Protein AF-A0A2D8LLA2-F1 (afdb_monomer_lite)

pLDDT: mean 93.47, std 3.05, range [82.5, 96.5]

Radius of gyration: 11.03 Å; chains: 1; bounding box: 30×18×20 Å

Foldseek 3Di:
DDDDCPPPDFDKDWDWDDDPVDIDIDIDGGD

Sequence (31 aa):
KTIDISSLAAGVYIVQIESENASIVKRLIKE

Structure (mmCIF, N/CA/C/O backbone):
data_AF-A0A2D8LLA2-F1
#
_entry.id   AF-A0A2D8LLA2-F1
#
loop_
_atom_site.group_PDB
_atom_site.id
_atom_site.type_symbol
_atom_site.label_atom_id
_atom_site.label_alt_id
_atom_site.label_comp_id
_atom_site.label_asym_id
_atom_site.label_entity_id
_atom_site.label_seq_id
_atom_site.pdbx_PDB_ins_code
_atom_site.Cartn_x
_atom_site.Cartn_y
_atom_site.Cartn_z
_atom_site.occupancy
_atom_site.B_iso_or_equiv
_atom_site.auth_seq_id
_atom_site.auth_comp_id
_atom_site.auth_asym_id
_atom_site.auth_atom_id
_atom_site.pdbx_PDB_model_num
ATOM 1 N N . LYS A 1 1 ? -2.621 1.954 14.181 1.00 82.50 1 LYS A N 1
ATOM 2 C CA . LYS A 1 1 ? -2.431 0.671 13.461 1.00 82.50 1 LYS A CA 1
ATOM 3 C C . LYS A 1 1 ? -1.157 0.793 12.643 1.00 82.50 1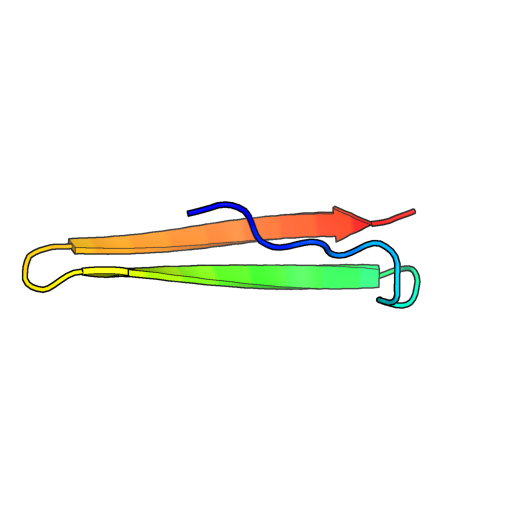 LYS 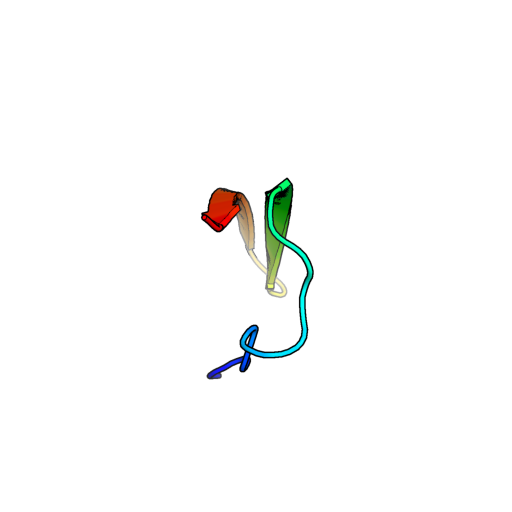A C 1
ATOM 5 O O . LYS A 1 1 ? -1.030 1.786 11.939 1.00 82.50 1 LYS A O 1
ATOM 10 N N . THR A 1 2 ? -0.228 -0.147 12.777 1.00 87.00 2 THR A N 1
ATOM 11 C CA . THR A 1 2 ? 1.030 -0.149 12.016 1.00 87.00 2 THR A CA 1
ATOM 12 C C . THR A 1 2 ? 0.882 -1.103 10.839 1.00 87.00 2 THR A C 1
ATOM 14 O O . THR A 1 2 ? 0.310 -2.180 11.003 1.00 87.00 2 THR A O 1
ATOM 17 N N . ILE A 1 3 ? 1.343 -0.691 9.661 1.00 88.88 3 ILE A N 1
ATOM 18 C CA . ILE A 1 3 ? 1.377 -1.515 8.451 1.00 88.88 3 ILE A CA 1
ATOM 19 C C . ILE A 1 3 ? 2.847 -1.667 8.079 1.00 88.88 3 ILE A C 1
ATOM 21 O O . ILE A 1 3 ? 3.535 -0.660 7.917 1.00 88.88 3 ILE A O 1
ATOM 25 N N . ASP A 1 4 ? 3.321 -2.906 7.988 1.00 92.12 4 ASP A N 1
ATOM 26 C CA . ASP A 1 4 ? 4.654 -3.189 7.466 1.00 92.12 4 ASP A CA 1
ATOM 27 C C . ASP A 1 4 ? 4.626 -3.141 5.932 1.00 92.12 4 ASP A C 1
ATOM 29 O O . ASP A 1 4 ? 3.745 -3.719 5.295 1.00 92.12 4 ASP A O 1
ATOM 33 N N . ILE A 1 5 ? 5.583 -2.418 5.359 1.00 91.62 5 ILE A N 1
ATOM 34 C CA . ILE A 1 5 ? 5.741 -2.183 3.918 1.00 91.62 5 ILE A CA 1
ATOM 35 C C . ILE A 1 5 ? 7.074 -2.725 3.388 1.00 91.62 5 ILE A C 1
ATOM 37 O O . ILE A 1 5 ? 7.450 -2.445 2.251 1.00 91.62 5 ILE A O 1
ATOM 41 N N . SER A 1 6 ? 7.792 -3.503 4.202 1.00 92.31 6 SER A N 1
ATOM 42 C CA . SER A 1 6 ? 9.099 -4.081 3.877 1.00 92.31 6 SER A CA 1
ATOM 43 C C . SER A 1 6 ? 9.096 -4.923 2.594 1.00 92.31 6 SER A C 1
ATOM 45 O O . SER A 1 6 ? 10.070 -4.893 1.844 1.00 92.31 6 SER A O 1
ATOM 47 N N . SER A 1 7 ? 7.993 -5.619 2.304 1.00 94.75 7 SER A N 1
ATOM 48 C CA . SER A 1 7 ? 7.832 -6.491 1.132 1.00 94.75 7 SER A CA 1
ATOM 49 C C . SER A 1 7 ? 7.459 -5.764 -0.164 1.00 94.75 7 SER A C 1
ATOM 51 O O . SER A 1 7 ? 7.460 -6.379 -1.231 1.00 94.75 7 SER A O 1
ATOM 53 N N . LEU A 1 8 ? 7.126 -4.471 -0.100 1.00 94.12 8 LEU A N 1
ATOM 54 C CA . LEU A 1 8 ? 6.773 -3.693 -1.282 1.00 94.12 8 LEU A CA 1
ATOM 55 C C . LEU A 1 8 ? 8.023 -3.349 -2.101 1.00 94.12 8 LEU A C 1
ATOM 57 O O . LEU A 1 8 ? 9.072 -2.987 -1.559 1.00 94.12 8 LEU A O 1
ATOM 61 N N . ALA A 1 9 ? 7.897 -3.412 -3.427 1.00 96.44 9 ALA A N 1
ATOM 62 C CA . ALA A 1 9 ? 8.952 -2.985 -4.340 1.00 96.44 9 ALA A CA 1
ATOM 63 C C . ALA A 1 9 ? 9.248 -1.483 -4.183 1.00 96.44 9 ALA A C 1
ATOM 65 O O . ALA A 1 9 ? 8.397 -0.713 -3.724 1.00 96.44 9 ALA A O 1
ATOM 66 N N . ALA A 1 10 ? 10.445 -1.056 -4.584 1.00 96.50 10 ALA A N 1
ATOM 67 C CA . ALA A 1 10 ? 10.760 0.365 -4.689 1.00 96.50 10 ALA A CA 1
ATOM 68 C C . ALA A 1 10 ? 9.767 1.057 -5.637 1.00 96.50 10 ALA A C 1
ATOM 70 O O . ALA A 1 10 ? 9.388 0.505 -6.673 1.00 96.50 10 ALA A O 1
ATOM 71 N N . GLY A 1 11 ? 9.310 2.249 -5.267 1.00 96.19 11 GLY A N 1
ATOM 72 C CA . GLY A 1 11 ? 8.313 2.975 -6.038 1.00 96.19 11 GLY A CA 1
ATOM 73 C C . GLY A 1 11 ? 7.542 4.022 -5.247 1.00 96.19 11 GLY A C 1
ATOM 74 O O . GLY A 1 11 ? 7.797 4.295 -4.071 1.00 96.19 11 GLY A O 1
ATOM 75 N N . VAL A 1 12 ? 6.571 4.625 -5.931 1.00 96.44 12 VAL A N 1
ATOM 76 C CA . VAL A 1 12 ? 5.678 5.638 -5.367 1.00 96.44 12 VAL A CA 1
ATOM 77 C C . VAL A 1 12 ? 4.323 5.006 -5.084 1.00 96.44 12 VAL A C 1
ATOM 79 O O . VAL A 1 12 ? 3.689 4.451 -5.977 1.00 96.44 12 VAL A O 1
ATOM 82 N N . TYR A 1 13 ? 3.863 5.150 -3.846 1.00 95.81 13 TYR A N 1
ATOM 83 C CA . TYR A 1 13 ? 2.586 4.632 -3.376 1.00 95.81 13 TYR A CA 1
ATOM 84 C C . TYR A 1 13 ? 1.692 5.779 -2.917 1.00 95.81 13 TYR A C 1
ATOM 86 O O . TYR A 1 13 ? 2.152 6.759 -2.322 1.00 95.81 13 TYR A O 1
ATOM 94 N N . ILE A 1 14 ? 0.395 5.643 -3.169 1.00 95.38 14 ILE A N 1
ATOM 95 C CA . ILE A 1 14 ? -0.622 6.509 -2.580 1.00 95.38 14 ILE A CA 1
ATOM 96 C C . ILE A 1 14 ? -1.229 5.762 -1.400 1.00 95.38 14 ILE A C 1
ATOM 98 O O . ILE A 1 14 ? -1.773 4.673 -1.553 1.00 95.38 14 ILE A O 1
ATOM 102 N N . VAL A 1 15 ? -1.102 6.348 -0.216 1.00 94.62 15 VAL A N 1
ATOM 103 C CA . VAL A 1 15 ? -1.667 5.828 1.024 1.00 94.62 15 VAL A CA 1
ATOM 104 C C . VAL A 1 15 ? -2.918 6.631 1.332 1.00 94.62 15 VAL A C 1
ATOM 106 O O . VAL A 1 15 ? -2.849 7.843 1.543 1.00 94.62 15 VAL A O 1
ATOM 109 N N . GLN A 1 16 ? -4.052 5.944 1.365 1.00 93.81 16 GLN A N 1
ATOM 110 C CA . GLN A 1 16 ? -5.330 6.496 1.787 1.00 93.81 16 GLN A CA 1
ATOM 111 C C . GLN A 1 16 ? -5.662 5.942 3.169 1.00 93.81 16 GLN A C 1
ATOM 113 O O . GLN A 1 16 ? -5.674 4.731 3.383 1.00 93.81 16 GLN A O 1
ATOM 118 N N . ILE A 1 17 ? -5.872 6.843 4.121 1.00 93.12 17 ILE A N 1
ATOM 119 C CA . ILE A 1 17 ? -6.265 6.515 5.487 1.00 93.12 17 ILE A CA 1
ATOM 120 C C . ILE A 1 17 ? -7.703 6.981 5.644 1.00 93.12 17 ILE A C 1
ATOM 122 O O . ILE A 1 17 ? -7.970 8.182 5.607 1.00 93.12 17 ILE A O 1
ATOM 126 N N . GLU A 1 18 ? -8.609 6.025 5.815 1.00 93.81 18 GLU A N 1
ATOM 127 C CA . GLU A 1 18 ? -10.035 6.277 5.993 1.00 93.81 18 GLU A CA 1
ATOM 128 C C . GLU A 1 18 ? -10.462 5.985 7.428 1.00 93.81 18 GLU A C 1
ATOM 130 O O . GLU A 1 18 ? -9.993 5.049 8.079 1.00 93.81 18 GLU A O 1
ATOM 135 N N . SER A 1 19 ? -11.380 6.806 7.907 1.00 92.88 19 SER A N 1
ATOM 136 C CA . SER A 1 19 ? -12.140 6.618 9.133 1.00 92.88 19 SER A CA 1
ATOM 137 C C . SER A 1 19 ? -13.573 7.072 8.874 1.00 92.88 19 SER A C 1
ATOM 139 O O . SER A 1 19 ? -13.831 7.747 7.879 1.00 92.88 19 SER A O 1
ATOM 141 N N . GLU A 1 20 ? -14.491 6.767 9.78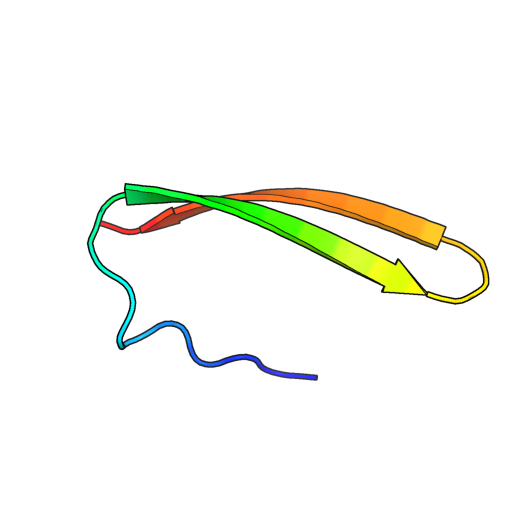7 1.00 94.31 20 GLU A N 1
ATOM 142 C CA . GLU A 1 20 ? -15.903 7.157 9.654 1.00 94.31 20 GLU A CA 1
ATOM 143 C C . GLU A 1 20 ? -16.108 8.663 9.409 1.00 94.31 20 GLU A C 1
ATOM 145 O O . GLU A 1 20 ? -17.051 9.042 8.725 1.0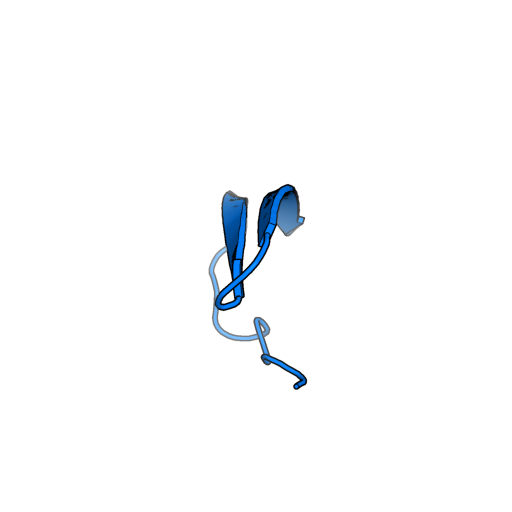0 94.31 20 GLU A O 1
ATOM 150 N N . ASN A 1 21 ? -15.205 9.519 9.908 1.00 92.31 21 ASN A N 1
ATOM 151 C CA . ASN A 1 21 ? -15.358 10.978 9.859 1.00 92.31 21 ASN A CA 1
ATOM 152 C C . ASN A 1 21 ? -14.266 11.707 9.060 1.00 92.31 21 ASN A C 1
ATOM 154 O O . ASN A 1 21 ? -14.268 12.936 9.010 1.00 92.31 21 ASN A O 1
ATOM 158 N N . ALA A 1 22 ? -13.299 10.993 8.475 1.00 90.94 22 ALA A N 1
ATOM 159 C CA . ALA A 1 22 ? -12.176 11.630 7.787 1.00 90.94 22 ALA A CA 1
ATOM 160 C C . ALA A 1 22 ? -11.500 10.713 6.765 1.00 90.94 22 ALA A C 1
ATOM 162 O O . ALA A 1 22 ? -11.339 9.514 7.002 1.00 90.94 22 ALA A O 1
ATOM 163 N N . SER A 1 23 ? -11.014 11.325 5.682 1.00 94.50 23 SER A N 1
ATOM 164 C CA . SER A 1 23 ? -10.116 10.711 4.704 1.00 94.50 23 SER A CA 1
ATOM 165 C C . SER A 1 23 ? -8.853 11.556 4.557 1.00 94.50 23 SER A C 1
ATOM 167 O O . SER A 1 23 ? -8.917 12.777 4.406 1.00 94.50 23 SER A O 1
ATOM 169 N N . ILE A 1 24 ? -7.695 10.904 4.631 1.00 95.12 24 ILE A N 1
ATOM 170 C CA . ILE A 1 24 ? -6.383 11.525 4.448 1.00 95.12 24 ILE A CA 1
ATOM 171 C C . ILE A 1 24 ? -5.653 10.775 3.341 1.00 95.12 24 ILE A C 1
ATOM 173 O O . ILE A 1 24 ? -5.497 9.558 3.407 1.00 95.12 24 ILE A O 1
ATOM 177 N N . VAL A 1 25 ? -5.133 11.516 2.363 1.00 95.88 25 VAL A N 1
ATOM 178 C CA . VAL A 1 25 ? -4.313 10.969 1.277 1.00 95.88 25 VAL A CA 1
ATOM 179 C C . VAL A 1 25 ? -2.872 11.448 1.430 1.00 95.88 25 VAL A C 1
ATOM 181 O O . VAL A 1 25 ? -2.611 12.640 1.622 1.00 95.88 25 VAL A O 1
ATOM 184 N N . LYS A 1 26 ? -1.916 10.520 1.359 1.00 95.81 26 LYS A N 1
ATOM 185 C CA . LYS A 1 26 ? -0.476 10.791 1.440 1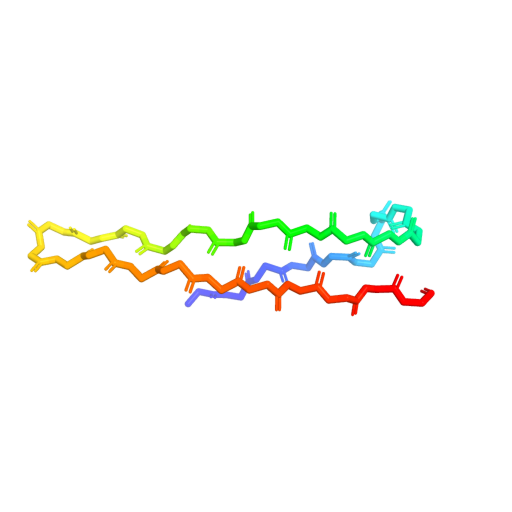.00 95.81 26 LYS A CA 1
ATOM 186 C C . LYS A 1 26 ? 0.27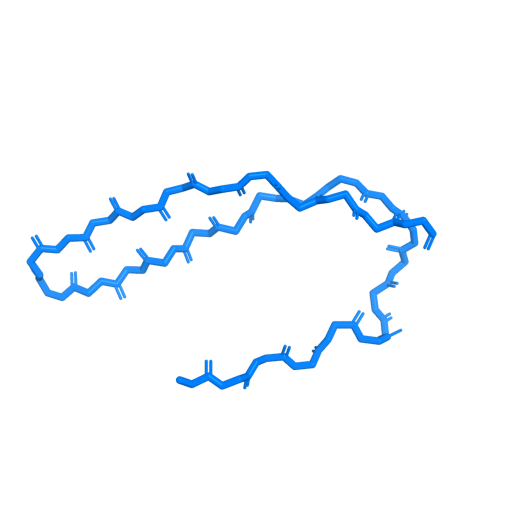5 10.056 0.340 1.00 95.81 26 LYS A C 1
ATOM 188 O O . LYS A 1 26 ? -0.086 8.951 -0.047 1.00 95.81 26 LYS A O 1
ATOM 193 N N . ARG A 1 27 ? 1.359 10.668 -0.132 1.00 96.25 27 ARG A N 1
ATOM 194 C CA . ARG A 1 27 ? 2.317 10.029 -1.036 1.00 96.25 27 ARG A CA 1
ATOM 195 C C . ARG A 1 27 ? 3.451 9.432 -0.212 1.00 96.25 27 ARG A C 1
ATOM 197 O O . ARG A 1 27 ? 4.091 10.153 0.549 1.00 96.25 27 ARG A O 1
ATOM 204 N N . LEU A 1 28 ? 3.692 8.141 -0.391 1.00 94.44 28 LEU A N 1
ATOM 205 C CA . LEU A 1 28 ? 4.819 7.410 0.167 1.00 94.44 28 LEU A CA 1
ATOM 206 C C . LEU A 1 28 ? 5.816 7.135 -0.959 1.00 94.44 28 LEU A C 1
ATOM 208 O O . LEU A 1 28 ? 5.434 6.660 -2.027 1.00 94.44 28 LEU A O 1
ATOM 212 N N . ILE A 1 29 ? 7.084 7.448 -0.721 1.00 95.62 29 ILE A N 1
ATOM 213 C CA . ILE A 1 29 ? 8.181 7.126 -1.632 1.00 95.62 29 ILE A CA 1
ATOM 214 C C . ILE A 1 29 ? 9.008 6.061 -0.928 1.00 95.62 29 ILE A C 1
ATOM 216 O O . ILE A 1 29 ? 9.465 6.289 0.191 1.00 95.62 29 ILE A O 1
ATOM 220 N N . LYS A 1 30 ? 9.139 4.899 -1.562 1.00 94.19 30 LYS A N 1
ATOM 221 C CA . LYS A 1 30 ? 9.972 3.806 -1.081 1.00 94.19 30 LYS A CA 1
ATOM 222 C C . LYS A 1 30 ? 11.142 3.632 -2.042 1.00 94.19 30 LYS A C 1
ATOM 224 O O . LYS A 1 30 ? 10.920 3.353 -3.219 1.00 94.19 30 LYS A O 1
ATOM 229 N N . GLU A 1 31 ? 12.350 3.806 -1.521 1.00 89.81 31 GLU A N 1
ATOM 230 C CA . GLU A 1 31 ? 13.607 3.536 -2.228 1.00 89.81 31 GLU A CA 1
ATOM 231 C C . GLU A 1 31 ? 13.913 2.028 -2.298 1.00 89.81 31 GLU A C 1
ATOM 233 O O . GLU A 1 31 ? 13.379 1.238 -1.465 1.00 89.81 31 GLU A O 1
#

Secondary structure (DSSP, 8-state):
-----TTSPSEEEEEEEEETTEEEEEEEEE-